Protein AF-A0A7X8IIG9-F1 (afdb_monomer_lite)

Foldseek 3Di:
DPPPVDDVVVVVVVVVVVVVLVVVLVVVVVVCCVVVVDDPCCVVVCPVVSVVVSVVVVVVVVVVVVVVVVVCVVVVVD

Sequence (78 aa):
MRNIIITPKRIKKELLILLVCLLIAIAVNIAAIISYQTSWWEILTQMGYEIAIALVLYFIFLIVRVLKFFILKIFSKK

Radius of gyration: 17.87 Å; chains: 1; bounding box: 40×28×55 Å

pLDDT: mean 76.61, std 9.58, range [43.16, 89.12]

Secondary structure (DSSP, 8-state):
-----S-HHHHHHHHHHHHHHHHHHHHHHHHHHHHHT--TTHHHHSHHHHHHHHHHHHHHHHHHHHHHHHHHHHHTT-

Structure (mmCIF, N/CA/C/O backbone):
data_AF-A0A7X8IIG9-F1
#
_entry.id   AF-A0A7X8IIG9-F1
#
loop_
_atom_site.group_PDB
_atom_site.id
_atom_site.type_symbol
_atom_site.label_atom_id
_atom_site.label_alt_id
_atom_site.label_comp_id
_atom_site.label_asym_id
_atom_site.label_entity_id
_atom_site.label_seq_id
_atom_site.pdbx_PDB_ins_code
_atom_site.Cartn_x
_atom_site.Cartn_y
_atom_site.Cartn_z
_atom_site.occupancy
_atom_site.B_iso_or_equiv
_atom_site.auth_seq_id
_atom_site.auth_comp_id
_atom_site.auth_asym_id
_atom_site.auth_atom_id
_atom_site.pdbx_PDB_model_num
ATOM 1 N N . MET A 1 1 ? 22.992 -16.171 -1.170 1.00 45.78 1 MET A N 1
ATOM 2 C CA . MET A 1 1 ? 21.811 -15.410 -1.640 1.00 45.78 1 MET A CA 1
ATOM 3 C C . MET A 1 1 ? 21.472 -15.921 -3.033 1.00 45.78 1 MET A C 1
ATOM 5 O O . MET A 1 1 ? 22.350 -15.891 -3.882 1.00 45.78 1 MET A O 1
ATOM 9 N N . ARG A 1 2 ? 20.285 -16.515 -3.238 1.00 43.16 2 ARG A N 1
ATOM 10 C CA . ARG A 1 2 ? 19.894 -17.087 -4.544 1.00 43.16 2 ARG A CA 1
ATOM 11 C C . ARG A 1 2 ? 19.826 -15.974 -5.588 1.00 43.16 2 ARG A C 1
ATOM 13 O O . ARG A 1 2 ? 19.414 -14.871 -5.247 1.00 43.16 2 ARG A O 1
ATOM 20 N N . ASN A 1 3 ? 20.217 -16.281 -6.823 1.00 55.88 3 ASN A N 1
ATOM 21 C CA . ASN A 1 3 ? 20.224 -15.361 -7.961 1.00 55.88 3 ASN A CA 1
ATOM 22 C C . ASN A 1 3 ? 18.828 -14.765 -8.186 1.00 55.88 3 ASN A C 1
ATOM 24 O O . ASN A 1 3 ? 17.977 -15.362 -8.843 1.00 55.88 3 ASN A O 1
ATOM 28 N N . ILE A 1 4 ? 18.579 -13.590 -7.607 1.00 62.25 4 ILE A N 1
ATOM 29 C CA . ILE A 1 4 ? 17.356 -12.831 -7.836 1.00 62.25 4 ILE A CA 1
ATOM 30 C C . ILE A 1 4 ? 17.503 -12.224 -9.233 1.00 62.25 4 ILE A C 1
ATOM 32 O O . ILE A 1 4 ? 18.313 -11.327 -9.443 1.00 62.25 4 ILE A O 1
ATOM 36 N N . ILE A 1 5 ? 16.734 -12.730 -10.198 1.00 70.69 5 ILE A N 1
ATOM 37 C CA . ILE A 1 5 ? 16.749 -12.286 -11.609 1.00 70.69 5 ILE A CA 1
ATOM 38 C C . ILE A 1 5 ? 16.254 -10.824 -11.738 1.00 70.69 5 ILE A C 1
ATOM 40 O O . ILE A 1 5 ? 16.419 -10.168 -12.765 1.00 70.69 5 ILE A O 1
ATOM 44 N N . ILE A 1 6 ? 15.659 -10.279 -10.673 1.00 65.25 6 ILE A N 1
ATOM 45 C CA . ILE A 1 6 ? 15.091 -8.933 -10.620 1.00 65.25 6 ILE A CA 1
ATOM 46 C C . ILE A 1 6 ? 16.176 -7.931 -10.220 1.00 65.25 6 ILE A C 1
ATOM 48 O O . ILE A 1 6 ? 16.766 -8.012 -9.145 1.00 65.25 6 ILE A O 1
ATOM 52 N N . THR A 1 7 ? 16.390 -6.923 -11.067 1.00 78.06 7 THR A N 1
ATOM 53 C CA . THR A 1 7 ? 17.360 -5.854 -10.817 1.00 78.06 7 THR A CA 1
ATOM 54 C C . THR A 1 7 ? 17.056 -5.129 -9.494 1.00 78.06 7 THR A C 1
ATOM 56 O O . THR A 1 7 ? 15.909 -4.723 -9.276 1.00 78.06 7 THR A O 1
ATOM 59 N N .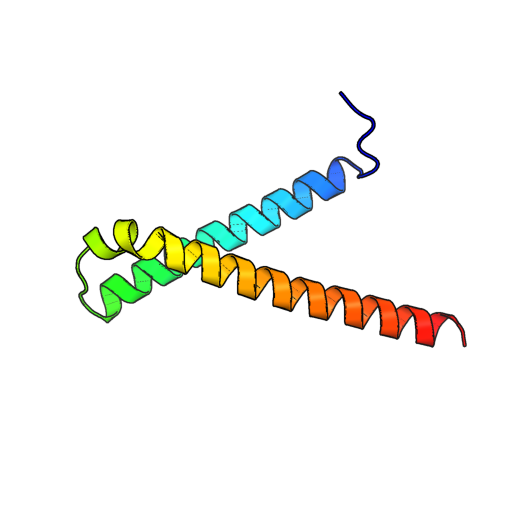 PRO A 1 8 ? 18.056 -4.837 -8.642 1.00 73.69 8 PRO A N 1
ATOM 60 C CA . PRO A 1 8 ? 17.846 -4.183 -7.342 1.00 73.69 8 PRO A CA 1
ATOM 61 C C . PRO A 1 8 ? 17.149 -2.813 -7.438 1.00 73.69 8 PRO A C 1
ATOM 63 O O . PRO A 1 8 ? 16.415 -2.420 -6.533 1.00 73.69 8 PRO A O 1
ATOM 66 N N . LYS A 1 9 ? 17.297 -2.101 -8.565 1.00 76.44 9 LYS A N 1
ATOM 67 C CA . LYS A 1 9 ? 16.563 -0.852 -8.851 1.00 76.44 9 LYS A CA 1
ATOM 68 C C . LYS A 1 9 ? 15.043 -1.059 -8.925 1.00 76.44 9 LYS A C 1
ATOM 70 O O . LYS A 1 9 ? 14.284 -0.193 -8.499 1.00 76.44 9 LYS A O 1
ATOM 75 N N . ARG A 1 10 ? 14.591 -2.197 -9.464 1.00 76.12 10 ARG A N 1
ATOM 76 C CA . ARG A 1 10 ? 13.164 -2.536 -9.592 1.00 76.12 10 ARG A CA 1
ATOM 77 C C . ARG A 1 10 ? 12.578 -2.935 -8.241 1.00 76.12 10 ARG A C 1
ATOM 79 O O . ARG A 1 10 ? 11.497 -2.465 -7.918 1.00 76.12 10 ARG A O 1
ATOM 86 N N . ILE A 1 11 ? 13.330 -3.678 -7.426 1.00 76.06 11 ILE A N 1
ATOM 87 C CA . ILE A 1 11 ? 12.932 -4.040 -6.055 1.00 76.06 11 ILE A CA 1
ATOM 88 C C . ILE A 1 11 ? 12.712 -2.787 -5.200 1.00 76.06 11 ILE A C 1
ATOM 90 O O . ILE A 1 11 ? 11.665 -2.658 -4.577 1.00 76.06 11 ILE A O 1
ATOM 94 N N . LYS A 1 12 ? 13.643 -1.821 -5.226 1.00 77.06 12 LYS A N 1
ATOM 95 C CA . LYS A 1 12 ? 13.483 -0.551 -4.491 1.00 77.06 12 LYS A CA 1
ATOM 96 C C . LYS A 1 12 ? 12.238 0.225 -4.925 1.00 77.06 12 LYS A C 1
ATOM 98 O O . LYS A 1 12 ? 11.550 0.791 -4.084 1.00 77.06 12 LYS A O 1
ATOM 103 N N . LYS A 1 13 ? 11.941 0.239 -6.229 1.00 79.69 13 LYS A N 1
ATOM 104 C CA . LYS A 1 13 ? 10.756 0.919 -6.761 1.00 79.69 13 LYS A CA 1
ATOM 105 C C . LYS A 1 13 ? 9.462 0.240 -6.312 1.00 79.69 13 LYS A C 1
ATOM 107 O O . LYS A 1 13 ? 8.553 0.933 -5.875 1.00 79.69 13 LYS A O 1
ATOM 112 N N . GLU A 1 14 ? 9.380 -1.086 -6.402 1.00 79.56 14 GLU A N 1
ATOM 113 C CA . GLU A 1 14 ? 8.182 -1.822 -5.976 1.00 79.56 14 GLU A CA 1
ATOM 114 C C . GLU A 1 14 ? 7.991 -1.732 -4.452 1.00 79.56 14 GLU A C 1
ATOM 116 O O . GLU A 1 14 ? 6.864 -1.550 -4.006 1.00 79.56 14 GLU A O 1
ATOM 121 N N . LEU A 1 15 ? 9.072 -1.728 -3.659 1.00 81.94 15 LEU A N 1
ATOM 122 C CA . LEU A 1 15 ? 9.002 -1.505 -2.210 1.00 81.94 15 LEU A CA 1
ATOM 123 C C . LEU A 1 15 ? 8.487 -0.100 -1.862 1.00 81.94 15 LEU A C 1
ATOM 125 O O . LEU A 1 15 ? 7.666 0.042 -0.963 1.00 81.94 15 LEU A O 1
ATOM 129 N N . LEU A 1 16 ? 8.926 0.931 -2.590 1.00 83.81 16 LEU A N 1
ATOM 130 C CA . LEU A 1 16 ? 8.447 2.302 -2.392 1.00 83.81 16 LEU A CA 1
ATOM 131 C C . LEU A 1 16 ? 6.960 2.429 -2.746 1.00 83.81 16 LEU A C 1
ATOM 133 O O . LEU A 1 16 ? 6.211 3.057 -2.007 1.00 83.81 16 LEU A O 1
ATOM 137 N N . ILE A 1 17 ? 6.521 1.792 -3.835 1.00 81.12 17 ILE A N 1
ATOM 138 C CA . ILE A 1 17 ? 5.102 1.742 -4.220 1.00 81.12 17 ILE A CA 1
ATOM 139 C C . ILE A 1 17 ? 4.273 1.043 -3.133 1.00 81.12 17 ILE A C 1
ATOM 141 O O . ILE A 1 17 ? 3.213 1.544 -2.764 1.00 81.12 17 ILE A O 1
ATOM 145 N N . LEU A 1 18 ? 4.771 -0.069 -2.586 1.00 76.38 18 LEU A N 1
ATOM 146 C CA . LEU A 1 18 ? 4.142 -0.778 -1.469 1.00 76.38 18 LEU A CA 1
ATOM 147 C C . LEU A 1 18 ? 4.020 0.111 -0.227 1.00 76.38 18 LEU A C 1
ATOM 149 O O . LEU A 1 18 ? 2.958 0.168 0.384 1.00 76.38 18 LEU A O 1
ATOM 153 N N . LEU A 1 19 ? 5.083 0.845 0.107 1.00 82.56 19 LEU A N 1
ATOM 154 C CA . LEU A 1 19 ? 5.118 1.736 1.264 1.00 82.56 19 LEU A CA 1
ATOM 155 C C . LEU A 1 19 ? 4.125 2.895 1.111 1.00 82.56 19 LEU A C 1
ATOM 157 O O . LEU A 1 19 ? 3.366 3.175 2.033 1.00 82.56 19 LEU A O 1
ATOM 161 N N . VAL A 1 20 ? 4.066 3.525 -0.065 1.00 85.12 20 VAL A N 1
ATOM 162 C CA . VAL A 1 20 ? 3.082 4.582 -0.353 1.00 85.12 20 VAL A CA 1
ATOM 163 C C . VAL A 1 20 ? 1.654 4.042 -0.264 1.00 85.12 20 VAL A C 1
ATOM 165 O O . VAL A 1 20 ? 0.789 4.697 0.308 1.00 85.12 20 VAL A O 1
ATOM 168 N N . CYS A 1 21 ? 1.402 2.837 -0.779 1.00 78.06 21 CYS A N 1
ATOM 169 C CA . CYS A 1 21 ? 0.083 2.212 -0.701 1.00 78.06 21 CYS A CA 1
ATOM 170 C C . CYS A 1 21 ? -0.332 1.931 0.754 1.00 78.06 21 CYS A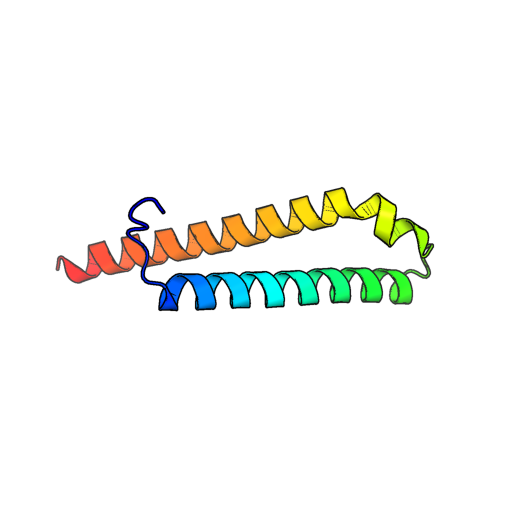 C 1
ATOM 172 O O . CYS A 1 21 ? -1.468 2.213 1.126 1.00 78.06 21 CYS A O 1
ATOM 174 N N . LEU A 1 22 ? 0.604 1.468 1.588 1.00 77.25 22 LEU A N 1
ATOM 175 C CA . LEU A 1 22 ? 0.378 1.235 3.014 1.00 77.25 22 LEU A CA 1
ATOM 176 C C . LEU A 1 22 ? 0.075 2.537 3.771 1.00 77.25 22 LEU A C 1
ATOM 178 O O . LEU A 1 22 ? -0.863 2.579 4.560 1.00 77.25 22 LEU A O 1
ATOM 182 N N . LEU A 1 23 ? 0.804 3.620 3.482 1.00 85.31 23 LEU A N 1
ATOM 183 C CA . LEU A 1 23 ? 0.528 4.936 4.071 1.00 85.31 23 LEU A CA 1
ATOM 184 C C . LEU A 1 23 ? -0.859 5.467 3.688 1.00 85.31 23 LEU A C 1
ATOM 186 O O . LEU A 1 23 ? -1.561 6.015 4.534 1.00 85.31 23 LEU A O 1
ATOM 190 N N . ILE A 1 24 ? -1.265 5.289 2.428 1.00 82.12 24 ILE A N 1
ATOM 191 C CA . ILE A 1 24 ? -2.592 5.704 1.958 1.00 82.12 24 ILE A CA 1
ATOM 192 C C . ILE A 1 24 ? -3.690 4.888 2.649 1.00 82.12 24 ILE A C 1
ATOM 194 O O . ILE A 1 24 ? -4.684 5.470 3.071 1.00 82.12 24 ILE A O 1
ATOM 198 N N . ALA A 1 25 ? -3.516 3.572 2.803 1.00 75.50 25 ALA A N 1
ATOM 199 C CA . ALA A 1 25 ? -4.490 2.721 3.487 1.00 75.50 25 ALA A CA 1
ATOM 200 C C . ALA A 1 25 ? -4.704 3.161 4.945 1.00 75.50 25 ALA A C 1
ATOM 202 O O . ALA A 1 25 ? -5.843 3.383 5.350 1.00 75.50 25 ALA A O 1
ATOM 203 N N . ILE A 1 26 ? -3.614 3.408 5.683 1.00 79.44 26 ILE A N 1
ATOM 204 C CA . ILE A 1 26 ? -3.671 3.925 7.059 1.00 79.44 26 ILE A CA 1
ATOM 205 C C . ILE A 1 26 ? -4.379 5.285 7.102 1.00 79.44 26 ILE A C 1
ATOM 207 O O . ILE A 1 26 ? -5.230 5.515 7.957 1.00 79.44 26 ILE A O 1
ATOM 211 N N . ALA A 1 27 ? -4.065 6.190 6.169 1.00 83.50 27 ALA A N 1
ATOM 212 C CA . ALA A 1 27 ? -4.693 7.508 6.115 1.00 83.50 27 ALA A CA 1
ATOM 213 C C . ALA A 1 27 ? -6.206 7.427 5.851 1.00 83.50 27 ALA A C 1
ATOM 215 O O . ALA A 1 27 ? -6.974 8.159 6.472 1.00 83.50 27 ALA A O 1
ATOM 216 N N . VAL A 1 28 ? -6.642 6.524 4.966 1.00 81.50 28 VAL A N 1
ATOM 217 C CA . VAL A 1 28 ? -8.068 6.271 4.711 1.00 81.50 28 VAL A CA 1
ATOM 218 C C . VAL A 1 28 ? -8.754 5.702 5.952 1.00 81.50 28 VAL A C 1
ATOM 220 O O . VAL A 1 28 ? -9.856 6.141 6.275 1.00 81.50 28 VAL A O 1
ATOM 223 N N . ASN A 1 29 ? -8.105 4.788 6.676 1.00 79.38 29 ASN A N 1
ATOM 224 C CA . ASN A 1 29 ? -8.661 4.221 7.904 1.00 79.38 29 ASN A CA 1
ATOM 225 C C . ASN A 1 29 ? -8.844 5.292 8.992 1.00 79.38 29 ASN A C 1
ATOM 227 O O . ASN A 1 29 ? -9.924 5.442 9.562 1.00 79.38 29 ASN A O 1
ATOM 231 N N . ILE A 1 30 ? -7.832 6.145 9.180 1.00 80.50 30 ILE A N 1
ATOM 232 C CA . ILE A 1 30 ? -7.903 7.293 10.096 1.00 80.50 30 ILE A CA 1
ATOM 233 C C . ILE A 1 30 ? -9.011 8.273 9.674 1.00 80.50 30 ILE A C 1
ATOM 235 O O . ILE A 1 30 ? -9.775 8.741 10.518 1.00 80.50 30 ILE A O 1
ATOM 239 N N . ALA A 1 31 ? -9.132 8.580 8.379 1.00 83.00 31 ALA A N 1
ATOM 240 C CA . ALA A 1 31 ? -10.171 9.479 7.875 1.00 83.00 31 ALA A CA 1
ATOM 241 C C . ALA A 1 31 ? -11.586 8.924 8.110 1.00 83.00 31 ALA A C 1
ATOM 243 O O . ALA A 1 31 ? -12.488 9.684 8.467 1.00 83.00 31 ALA A O 1
ATOM 244 N N . ALA A 1 32 ? -11.779 7.611 7.959 1.00 77.94 32 ALA A N 1
ATOM 245 C CA . ALA A 1 32 ? -13.047 6.957 8.263 1.00 77.94 32 ALA A CA 1
ATOM 246 C C . ALA A 1 32 ? -13.402 7.097 9.750 1.00 77.94 32 ALA A C 1
ATOM 248 O O . ALA A 1 32 ? -14.533 7.453 10.073 1.00 77.94 32 ALA A O 1
ATOM 249 N N . ILE A 1 33 ? -12.432 6.928 10.648 1.00 78.94 33 ILE A N 1
ATOM 250 C CA . ILE A 1 33 ? -12.661 7.057 12.094 1.00 78.94 33 ILE A CA 1
ATOM 251 C C . ILE A 1 33 ? -13.096 8.463 12.478 1.00 78.94 33 ILE A C 1
ATOM 253 O O . ILE A 1 33 ? -14.064 8.635 13.216 1.00 78.94 33 ILE A O 1
ATOM 257 N N . ILE A 1 34 ? -12.435 9.477 11.921 1.00 83.94 34 ILE A N 1
ATOM 258 C CA . ILE A 1 34 ? -12.793 10.875 12.170 1.00 83.94 34 ILE A CA 1
ATOM 259 C C . ILE A 1 34 ? -14.186 11.190 11.603 1.00 83.94 34 ILE A C 1
ATOM 261 O O . ILE A 1 34 ? -14.982 11.855 12.264 1.00 83.94 34 ILE A O 1
ATOM 265 N N . SER A 1 35 ? -14.498 10.713 10.393 1.00 83.06 35 SER A N 1
ATOM 266 C CA . SER A 1 35 ? -15.761 11.026 9.711 1.00 83.06 35 SER A CA 1
ATOM 267 C C . SER A 1 35 ? -16.971 10.306 10.305 1.00 83.06 35 SER A C 1
ATOM 269 O O . SER A 1 35 ? -18.064 10.869 10.300 1.00 83.06 35 SER A O 1
ATOM 271 N N . TYR A 1 36 ? -16.799 9.072 10.781 1.00 81.75 36 TYR A N 1
ATOM 272 C CA . TYR A 1 36 ? -17.883 8.247 11.319 1.00 81.75 36 TYR A CA 1
ATOM 273 C C . TYR A 1 36 ? -17.885 8.185 12.855 1.00 81.75 36 TYR A C 1
ATOM 275 O O . TYR A 1 36 ? -18.752 7.525 13.421 1.00 81.75 36 TYR A O 1
ATOM 283 N N . GLN A 1 37 ? -16.958 8.891 13.525 1.00 75.69 37 GLN A N 1
ATOM 284 C CA . GLN A 1 37 ? -16.796 8.908 14.990 1.00 75.69 37 GLN A CA 1
ATOM 285 C C . GLN A 1 37 ? -16.724 7.489 15.582 1.00 75.69 37 GLN A C 1
ATOM 287 O O . GLN A 1 37 ? -17.275 7.207 16.648 1.00 75.69 37 GLN A O 1
ATOM 292 N N . THR A 1 38 ? -16.087 6.572 14.854 1.00 73.88 38 THR A N 1
ATOM 293 C CA . THR A 1 38 ? -15.978 5.165 15.244 1.00 73.88 38 THR A CA 1
ATOM 294 C C . THR A 1 38 ? -14.902 4.966 16.310 1.00 73.88 38 THR A C 1
ATOM 296 O O . THR A 1 38 ? -14.085 5.850 16.581 1.00 73.88 38 THR A O 1
ATOM 299 N N . SER A 1 39 ? -14.914 3.815 16.985 1.00 76.38 39 SER A N 1
ATOM 300 C CA . SER A 1 39 ? -13.969 3.574 18.078 1.00 76.38 39 SER A CA 1
ATOM 301 C C . SER A 1 39 ? -12.550 3.431 17.532 1.00 76.38 39 SER A C 1
ATOM 303 O O . SER A 1 39 ? -12.321 2.686 16.585 1.00 76.38 39 SER A O 1
ATOM 305 N N . TRP A 1 40 ? -11.561 4.052 18.182 1.00 71.06 40 TRP A N 1
ATOM 306 C CA . TRP A 1 40 ? -10.136 3.904 17.836 1.00 71.06 40 TRP A CA 1
ATOM 307 C C . TRP A 1 40 ? -9.652 2.444 17.855 1.00 71.06 40 TRP A C 1
ATOM 309 O O . TRP A 1 40 ? -8.644 2.113 17.233 1.00 71.06 40 TRP A O 1
ATOM 319 N N . TRP A 1 41 ? -10.383 1.555 18.537 1.00 69.94 41 TRP A N 1
ATOM 320 C CA . TRP A 1 41 ? -10.118 0.115 18.538 1.00 69.94 41 TRP A CA 1
ATOM 321 C C . TRP A 1 41 ? -10.447 -0.575 17.207 1.00 69.94 41 TRP A C 1
ATOM 323 O O . TRP A 1 41 ? -9.924 -1.658 16.944 1.00 69.94 41 TRP A O 1
ATOM 333 N N . GLU A 1 42 ? -11.250 0.056 16.343 1.00 69.19 42 GLU A N 1
ATOM 334 C CA . GLU A 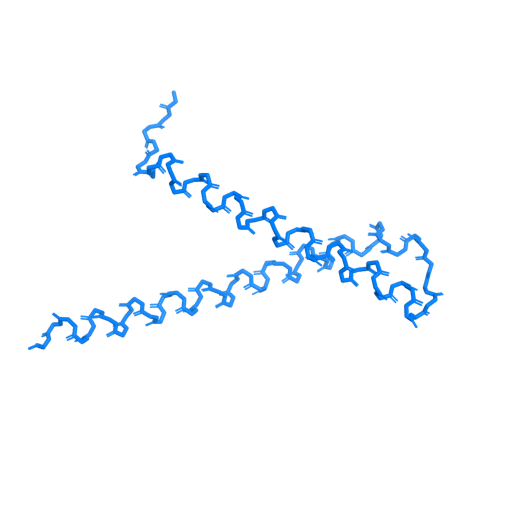1 42 ? -11.553 -0.457 15.004 1.00 69.19 42 GLU A CA 1
ATOM 335 C C . GLU A 1 42 ? -10.326 -0.497 14.091 1.00 69.19 42 GLU A C 1
ATOM 337 O O . GLU A 1 42 ? -10.253 -1.388 13.254 1.00 69.19 42 GLU A O 1
ATOM 342 N N . ILE A 1 43 ? -9.301 0.337 14.321 1.00 68.19 43 ILE A N 1
ATOM 343 C CA . ILE A 1 43 ? -8.025 0.261 13.579 1.00 68.19 43 ILE A C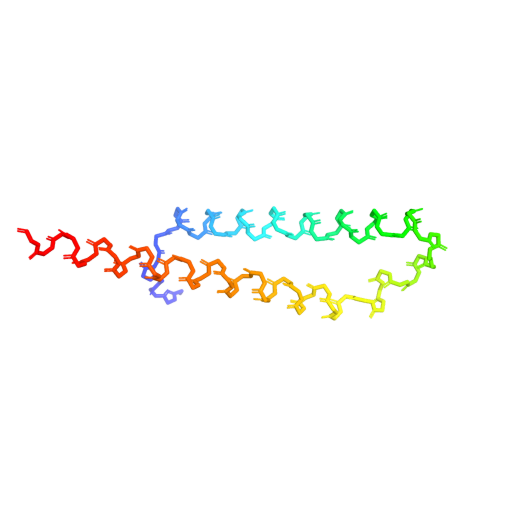A 1
ATOM 344 C C . ILE A 1 43 ? -7.384 -1.124 13.745 1.00 68.19 43 ILE A C 1
ATOM 346 O O . ILE A 1 43 ? -6.907 -1.727 12.788 1.00 68.19 43 ILE A O 1
ATOM 350 N N . LEU A 1 44 ? -7.374 -1.653 14.973 1.00 67.25 44 LEU A N 1
ATOM 351 C CA . LEU A 1 44 ? -6.745 -2.940 15.278 1.00 67.25 44 LEU A CA 1
ATOM 352 C C . LEU A 1 44 ? -7.597 -4.117 14.794 1.00 67.25 44 LEU A C 1
ATOM 354 O O . LEU A 1 44 ? -7.055 -5.102 14.293 1.00 67.25 44 LEU A O 1
ATOM 358 N N . THR A 1 45 ? -8.922 -4.033 14.928 1.00 71.88 45 THR A N 1
ATOM 359 C CA . THR A 1 45 ? -9.821 -5.123 14.520 1.00 71.88 45 THR A CA 1
ATOM 360 C C . THR A 1 45 ? -10.053 -5.161 13.007 1.00 71.88 45 THR A C 1
ATOM 362 O O . THR A 1 45 ? -10.314 -6.237 12.467 1.00 71.88 45 THR A O 1
ATOM 365 N N . GLN A 1 46 ? -9.895 -4.035 12.300 1.00 72.12 46 GLN A N 1
ATOM 366 C CA . GLN A 1 46 ? -10.045 -3.948 10.844 1.00 72.12 46 GLN A CA 1
ATOM 367 C C 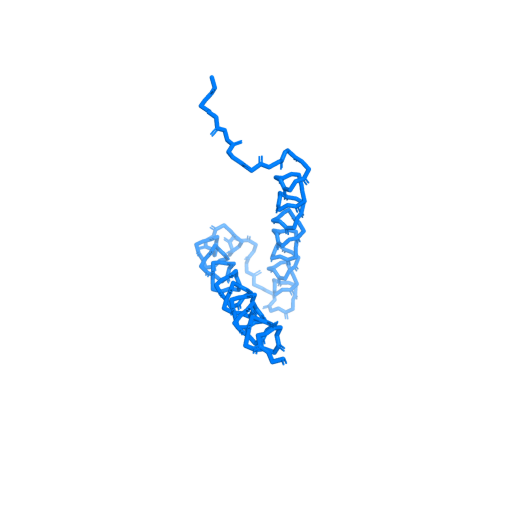. GLN A 1 46 ? -8.751 -4.182 10.053 1.00 72.12 46 GLN A C 1
ATOM 369 O O . GLN A 1 46 ? -8.826 -4.245 8.826 1.00 72.12 46 GLN A O 1
ATOM 374 N N . MET A 1 47 ? -7.600 -4.429 10.696 1.00 72.44 47 MET A N 1
ATOM 375 C CA . MET A 1 47 ? -6.344 -4.728 9.982 1.00 72.44 47 MET A CA 1
ATOM 376 C C . MET A 1 47 ? -6.484 -5.850 8.941 1.00 72.44 47 MET A C 1
ATOM 378 O O . MET A 1 47 ? -5.891 -5.794 7.864 1.00 72.44 47 MET A O 1
ATOM 382 N N . GLY A 1 48 ? -7.300 -6.872 9.225 1.00 75.88 48 GLY A N 1
ATOM 383 C CA . GLY A 1 48 ? -7.585 -7.941 8.263 1.00 75.88 48 GLY A CA 1
ATOM 384 C C . GLY A 1 48 ? -8.303 -7.441 7.001 1.00 75.88 48 GLY A C 1
ATOM 385 O O . GLY A 1 48 ? -7.971 -7.868 5.894 1.00 75.88 48 GLY A O 1
ATOM 386 N N . TYR A 1 49 ? -9.239 -6.498 7.147 1.00 76.00 49 TYR A N 1
ATOM 387 C CA . TYR A 1 49 ? -9.942 -5.872 6.025 1.00 76.00 49 TYR A CA 1
ATOM 388 C C . TYR A 1 49 ? -9.027 -4.943 5.233 1.00 76.00 49 TYR A C 1
ATOM 390 O O . TYR A 1 49 ? -9.076 -4.952 4.005 1.00 76.00 49 TYR A O 1
ATOM 398 N N . GLU A 1 50 ? -8.147 -4.197 5.899 1.00 75.31 50 GLU A N 1
ATOM 399 C CA . GLU A 1 50 ? -7.164 -3.343 5.225 1.00 75.31 50 GLU A CA 1
ATOM 400 C C . GLU A 1 50 ? -6.216 -4.158 4.344 1.00 75.31 50 GLU A C 1
ATOM 402 O O . GLU A 1 50 ? -5.991 -3.806 3.186 1.00 75.31 50 GLU A O 1
ATOM 407 N N . ILE A 1 51 ? -5.713 -5.287 4.855 1.00 77.12 51 ILE A N 1
ATOM 408 C CA . ILE A 1 51 ? -4.867 -6.209 4.086 1.00 77.12 51 ILE A CA 1
ATOM 409 C C . ILE A 1 51 ? -5.643 -6.794 2.899 1.00 77.12 51 ILE A C 1
ATOM 411 O O . ILE A 1 51 ? -5.110 -6.867 1.789 1.00 77.12 51 ILE A O 1
ATOM 415 N N . ALA A 1 52 ? -6.905 -7.184 3.101 1.00 82.88 52 ALA A N 1
ATOM 416 C CA . ALA A 1 52 ? -7.751 -7.711 2.034 1.00 82.88 52 ALA A CA 1
ATOM 417 C C . ALA A 1 52 ? -8.018 -6.665 0.937 1.00 82.88 52 ALA A C 1
ATOM 419 O O . ALA A 1 52 ? -7.860 -6.959 -0.248 1.00 82.88 52 ALA A O 1
ATOM 420 N N . ILE A 1 53 ? -8.352 -5.427 1.312 1.00 78.38 53 ILE A N 1
ATOM 421 C CA . ILE A 1 53 ? -8.566 -4.318 0.373 1.00 78.38 53 ILE A CA 1
ATOM 422 C C . ILE A 1 53 ? -7.269 -3.991 -0.377 1.00 78.38 53 ILE A C 1
ATOM 424 O O . ILE A 1 53 ? -7.294 -3.831 -1.599 1.00 78.38 53 ILE A O 1
ATOM 428 N N . ALA A 1 54 ? -6.126 -3.951 0.313 1.00 75.75 54 ALA A N 1
ATOM 429 C CA . ALA A 1 54 ? -4.825 -3.730 -0.314 1.00 75.75 54 ALA A CA 1
ATOM 430 C C . ALA A 1 54 ? -4.490 -4.824 -1.344 1.00 75.75 54 ALA A C 1
ATOM 432 O O . ALA A 1 54 ? -4.025 -4.514 -2.444 1.00 75.75 54 ALA A O 1
ATOM 433 N N . LEU A 1 55 ? -4.779 -6.095 -1.035 1.00 80.69 55 LEU A N 1
ATOM 434 C CA . LEU A 1 55 ? -4.621 -7.213 -1.971 1.00 80.69 55 LEU A CA 1
ATOM 435 C C . LEU A 1 55 ? -5.520 -7.071 -3.203 1.00 80.69 55 LEU A C 1
ATOM 437 O O . LEU A 1 55 ? -5.048 -7.274 -4.323 1.00 80.69 55 LEU A O 1
ATOM 441 N N . VAL A 1 56 ? -6.786 -6.692 -3.017 1.00 86.25 56 VAL A N 1
ATOM 442 C CA . VAL A 1 56 ? -7.731 -6.465 -4.123 1.00 86.25 56 VAL A CA 1
ATOM 443 C C . VAL A 1 56 ? -7.246 -5.327 -5.023 1.00 86.25 56 VAL A C 1
ATOM 445 O O . VAL A 1 56 ? -7.176 -5.492 -6.242 1.00 86.25 56 VAL A O 1
ATOM 448 N N . LEU A 1 57 ? -6.839 -4.196 -4.441 1.00 79.69 57 LEU A N 1
ATOM 449 C CA . LEU A 1 57 ? -6.297 -3.058 -5.188 1.00 79.69 57 LEU A CA 1
ATOM 450 C C . LEU A 1 57 ? -5.023 -3.429 -5.956 1.00 79.69 57 LEU A C 1
ATOM 452 O O . LEU A 1 57 ? -4.883 -3.075 -7.130 1.00 79.69 57 LEU A O 1
ATOM 456 N N . TYR A 1 58 ? -4.118 -4.187 -5.333 1.00 79.44 58 TYR A N 1
ATOM 457 C CA . TYR A 1 58 ? -2.922 -4.702 -5.996 1.00 79.44 58 TYR A CA 1
ATOM 458 C C . TYR A 1 58 ? -3.275 -5.597 -7.191 1.00 79.44 58 TYR A C 1
ATOM 460 O O . TYR A 1 58 ? -2.700 -5.439 -8.272 1.00 79.44 58 TYR A O 1
ATOM 468 N N . PHE A 1 59 ? -4.257 -6.491 -7.035 1.00 83.81 59 PHE A N 1
ATOM 469 C CA . PHE A 1 59 ? -4.732 -7.364 -8.109 1.00 83.81 59 PHE A CA 1
ATOM 470 C C . PHE A 1 59 ? -5.309 -6.576 -9.287 1.00 83.81 59 PHE A C 1
ATOM 472 O O . PHE A 1 59 ? -4.981 -6.869 -10.437 1.00 83.81 59 PHE A O 1
ATOM 479 N N . ILE A 1 60 ? -6.108 -5.540 -9.021 1.00 85.25 60 ILE A N 1
ATOM 480 C CA . ILE A 1 60 ? -6.637 -4.650 -10.064 1.00 85.25 60 ILE A CA 1
ATOM 481 C C . ILE A 1 60 ? -5.482 -3.997 -10.832 1.00 85.25 60 ILE A C 1
ATOM 483 O O . ILE A 1 60 ? -5.457 -4.016 -12.064 1.00 85.25 60 ILE A O 1
ATOM 487 N N . PHE A 1 61 ? -4.478 -3.473 -10.124 1.00 81.75 61 PHE A N 1
ATOM 488 C CA . PHE A 1 61 ? -3.310 -2.857 -10.754 1.00 81.75 61 PHE A CA 1
ATOM 489 C C . PHE A 1 61 ? -2.501 -3.855 -11.595 1.00 81.75 61 PHE A C 1
ATOM 491 O O . PHE A 1 61 ? -2.012 -3.515 -12.678 1.00 81.75 61 PHE A O 1
ATOM 498 N N . LEU A 1 62 ? -2.382 -5.099 -11.124 1.00 83.75 62 LEU A N 1
ATOM 499 C CA . LEU A 1 62 ? -1.734 -6.193 -11.842 1.00 83.75 62 LEU A CA 1
ATOM 500 C C . LEU A 1 62 ? -2.484 -6.516 -13.136 1.00 83.75 62 LEU A C 1
ATOM 502 O O . LEU A 1 62 ? -1.854 -6.584 -14.192 1.00 83.75 62 LEU A O 1
ATOM 506 N N . ILE A 1 63 ? -3.813 -6.629 -13.086 1.00 88.00 63 ILE A N 1
ATOM 507 C CA . ILE A 1 63 ? -4.656 -6.864 -14.266 1.00 88.00 63 ILE A CA 1
ATOM 508 C C . ILE A 1 63 ? -4.464 -5.740 -15.287 1.00 88.00 63 ILE A C 1
ATOM 510 O O . ILE A 1 63 ? -4.181 -6.013 -16.452 1.00 88.00 63 ILE A O 1
ATOM 514 N N . VAL A 1 64 ? -4.514 -4.474 -14.860 1.00 88.06 64 VAL A N 1
ATOM 515 C CA . VAL A 1 64 ? -4.268 -3.322 -15.747 1.00 88.06 64 VAL A CA 1
ATOM 516 C C . VAL A 1 64 ? -2.877 -3.401 -16.390 1.00 88.06 64 VAL A C 1
ATOM 518 O O . VAL A 1 64 ? -2.720 -3.118 -17.580 1.00 88.06 64 VAL A O 1
ATOM 521 N N . ARG A 1 65 ? -1.850 -3.803 -15.630 1.00 83.25 65 ARG A N 1
ATOM 522 C CA . ARG A 1 65 ? -0.472 -3.949 -16.126 1.00 83.25 65 ARG A CA 1
ATOM 523 C C . ARG A 1 65 ? -0.359 -5.073 -17.163 1.00 83.25 65 ARG A C 1
ATOM 525 O O . ARG A 1 65 ? 0.293 -4.873 -18.188 1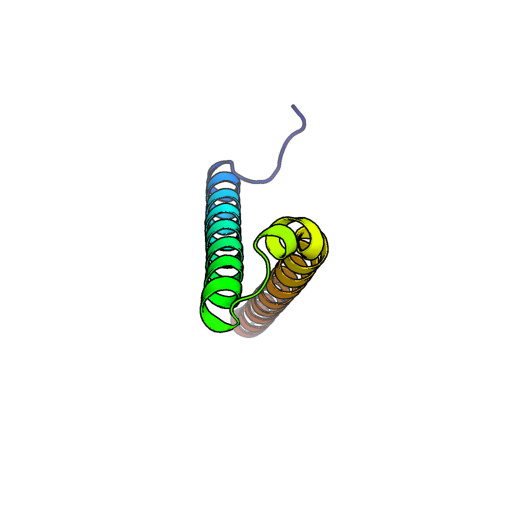.00 83.25 65 ARG A O 1
ATOM 532 N N . VAL A 1 66 ? -1.013 -6.212 -16.930 1.00 86.75 66 VAL A N 1
ATOM 533 C CA . VAL A 1 66 ? -1.064 -7.352 -17.863 1.00 86.75 66 VAL A CA 1
ATOM 534 C C . VAL A 1 66 ? -1.813 -6.979 -19.141 1.00 86.75 66 VAL A C 1
ATOM 536 O O . VAL A 1 66 ? -1.304 -7.230 -20.232 1.00 86.75 66 VAL A O 1
ATOM 539 N N . LEU A 1 67 ? -2.964 -6.312 -19.029 1.00 89.12 67 LEU A N 1
ATOM 540 C CA . LEU A 1 67 ? -3.735 -5.842 -20.181 1.00 89.12 67 LEU A CA 1
ATOM 541 C C . LEU A 1 67 ? -2.914 -4.885 -21.049 1.00 89.12 67 LEU A C 1
ATOM 543 O O . LEU A 1 67 ? -2.816 -5.089 -22.256 1.00 89.12 67 LEU A O 1
ATOM 547 N N . LYS A 1 68 ? -2.238 -3.897 -20.445 1.00 88.00 68 LYS A N 1
ATOM 548 C CA . LYS A 1 68 ? -1.331 -2.995 -21.178 1.00 88.00 68 LYS A CA 1
ATOM 549 C C . LYS A 1 68 ? -0.221 -3.757 -21.898 1.00 88.00 68 LYS A C 1
ATOM 551 O O . LYS A 1 68 ? 0.066 -3.454 -23.051 1.00 88.00 68 LYS A O 1
ATOM 556 N N . PHE A 1 69 ? 0.391 -4.743 -21.243 1.00 86.38 69 PHE A N 1
ATOM 557 C CA . PHE A 1 69 ? 1.427 -5.565 -21.866 1.00 86.38 69 PHE A CA 1
ATOM 558 C C . PHE A 1 69 ? 0.891 -6.344 -23.073 1.00 86.38 69 PHE A C 1
ATOM 560 O O . PHE A 1 69 ? 1.529 -6.342 -24.122 1.00 86.38 69 PHE A O 1
ATOM 567 N N . PHE A 1 70 ? -0.288 -6.959 -22.956 1.00 83.50 70 PHE A N 1
ATOM 568 C CA . PHE A 1 70 ? -0.930 -7.663 -24.068 1.00 83.50 70 PHE A CA 1
ATOM 569 C C . PHE A 1 70 ? -1.260 -6.726 -25.232 1.00 83.50 70 PHE A C 1
ATOM 571 O O . PHE A 1 70 ? -0.926 -7.046 -26.370 1.00 83.50 70 PHE A O 1
ATOM 578 N N . ILE A 1 71 ? -1.837 -5.553 -24.958 1.00 85.94 71 ILE A N 1
ATOM 579 C CA . ILE A 1 71 ? -2.172 -4.554 -25.984 1.00 85.94 71 ILE A CA 1
ATOM 580 C C . ILE A 1 71 ? -0.908 -4.083 -26.714 1.00 85.94 71 ILE A C 1
ATOM 582 O O . ILE A 1 71 ? -0.864 -4.108 -27.942 1.00 85.94 71 ILE A O 1
ATOM 586 N N . LEU A 1 72 ? 0.146 -3.719 -25.975 1.00 81.62 72 LEU A N 1
ATOM 587 C CA . LEU A 1 72 ? 1.422 -3.294 -26.560 1.00 81.62 72 LEU A CA 1
ATOM 588 C C . LEU A 1 72 ? 2.091 -4.418 -27.355 1.00 81.62 72 LEU A C 1
ATOM 590 O O . LEU A 1 72 ? 2.647 -4.164 -28.416 1.00 81.62 72 LEU A O 1
ATOM 594 N N . LYS A 1 73 ? 2.015 -5.666 -26.881 1.00 78.12 73 LYS A N 1
ATOM 595 C CA . LYS A 1 73 ? 2.566 -6.828 -27.588 1.00 78.12 73 LYS A CA 1
ATOM 596 C C . LYS A 1 73 ? 1.817 -7.123 -28.889 1.00 78.12 73 LYS A C 1
ATOM 598 O O . LYS A 1 73 ? 2.447 -7.528 -29.859 1.00 78.12 73 LYS A O 1
ATOM 603 N N . ILE A 1 74 ? 0.500 -6.921 -28.915 1.00 78.81 74 ILE A N 1
ATOM 604 C CA . ILE A 1 74 ? -0.327 -7.069 -30.121 1.00 78.81 74 ILE A CA 1
ATOM 605 C C . ILE A 1 74 ? -0.014 -5.950 -31.123 1.00 78.81 74 ILE A C 1
ATOM 607 O O . ILE A 1 74 ? 0.176 -6.232 -32.302 1.00 78.81 74 ILE A O 1
ATOM 611 N N . PHE A 1 75 ? 0.107 -4.703 -30.661 1.00 71.25 75 PHE A N 1
ATOM 612 C CA . PHE A 1 75 ? 0.415 -3.558 -31.526 1.00 71.25 75 PHE A CA 1
ATOM 613 C C . PHE A 1 75 ? 1.865 -3.521 -32.015 1.00 71.25 75 PHE A C 1
ATOM 615 O O . PHE A 1 75 ? 2.112 -3.073 -33.123 1.00 71.25 75 PHE A O 1
ATOM 622 N N . SER A 1 76 ? 2.820 -4.018 -31.228 1.00 58.19 76 SER A N 1
ATOM 623 C CA . SER A 1 76 ? 4.237 -4.082 -31.611 1.00 58.19 76 SER A CA 1
ATOM 624 C C . SER A 1 76 ? 4.550 -5.217 -32.593 1.00 58.19 76 SER A C 1
ATOM 626 O O . SER A 1 76 ? 5.691 -5.328 -33.035 1.00 58.19 76 SER A O 1
ATOM 628 N N . LYS A 1 77 ? 3.584 -6.098 -32.888 1.00 51.62 77 LYS A N 1
ATOM 629 C CA . LYS A 1 77 ? 3.740 -7.201 -33.849 1.00 51.62 77 LYS A CA 1
ATOM 630 C C . LYS A 1 77 ? 3.071 -6.914 -35.204 1.00 51.62 77 LYS A C 1
ATOM 632 O O . LYS A 1 77 ? 2.948 -7.837 -36.008 1.00 51.62 77 LYS A O 1
ATOM 637 N N . LYS A 1 78 ? 2.626 -5.675 -35.425 1.00 45.19 78 LYS A N 1
ATOM 638 C CA . LYS A 1 78 ? 2.146 -5.152 -36.706 1.00 45.19 78 LYS A CA 1
ATOM 639 C C . LYS A 1 78 ? 3.189 -4.189 -37.260 1.00 45.19 78 LYS A C 1
ATOM 641 O O . LYS A 1 78 ? 3.350 -4.188 -38.495 1.00 45.19 78 LYS A O 1
#